Protein AF-X1JLI2-F1 (afdb_monomer_lite)

Organism: NCBI:txid412755

Sequence (62 aa):
IIAEMHKILSRAPSIKIEYISIVDAETLQTTDLIARQVLAAVAVRIGSARLIDNILVDAKKQ

InterPro domains:
  IPR003721 Pantoate-beta-alanine ligase [PF02569] (3-55)
  IPR042176 Pantoate-beta-alanine ligase, C-terminal domain [G3DSA:3.30.1300.10] (1-55)

Radius of gyration: 12.74 Å; chains: 1; bounding box: 31×21×32 Å

Structure (mmCIF, N/CA/C/O backbone):
data_AF-X1JLI2-F1
#
_entry.id   AF-X1JLI2-F1
#
loop_
_atom_site.group_PDB
_atom_site.id
_atom_site.type_symbol
_atom_site.label_atom_id
_atom_site.label_alt_id
_atom_site.label_comp_id
_atom_site.label_asym_id
_atom_site.label_entity_id
_atom_site.label_seq_id
_atom_site.pdbx_PDB_ins_code
_atom_site.Cartn_x
_atom_site.Cartn_y
_atom_site.Cartn_z
_atom_site.occupancy
_atom_site.B_iso_or_equiv
_atom_site.auth_seq_id
_atom_site.auth_comp_id
_atom_site.auth_asym_id
_atom_site.auth_atom_id
_atom_site.pdbx_PDB_model_num
ATOM 1 N N . ILE A 1 1 ? -10.307 1.982 -2.744 1.00 90.31 1 ILE A N 1
ATOM 2 C CA . ILE A 1 1 ? -9.033 2.643 -2.353 1.00 90.31 1 ILE A CA 1
ATOM 3 C C . ILE A 1 1 ? -7.836 1.924 -2.964 1.00 90.31 1 ILE A C 1
ATOM 5 O O . ILE A 1 1 ? -7.183 2.522 -3.805 1.00 90.31 1 ILE A O 1
ATOM 9 N N . ILE A 1 2 ? -7.599 0.645 -2.640 1.00 94.12 2 ILE A N 1
ATOM 10 C CA . ILE A 1 2 ? -6.471 -0.138 -3.190 1.00 94.12 2 ILE A CA 1
ATOM 11 C C . ILE A 1 2 ? -6.402 -0.074 -4.727 1.00 94.12 2 ILE A C 1
ATOM 13 O O . ILE A 1 2 ? -5.344 0.210 -5.277 1.00 94.12 2 ILE A O 1
ATOM 17 N N . ALA A 1 3 ? -7.533 -0.240 -5.423 1.00 96.19 3 ALA A N 1
ATOM 18 C CA . ALA A 1 3 ? -7.586 -0.129 -6.884 1.00 96.19 3 ALA A CA 1
ATOM 19 C C . ALA A 1 3 ? -7.120 1.244 -7.416 1.00 96.19 3 ALA A C 1
ATOM 21 O O . ALA A 1 3 ? -6.426 1.309 -8.429 1.00 96.19 3 ALA A O 1
ATOM 22 N N . GLU A 1 4 ? -7.441 2.338 -6.719 1.00 97.25 4 GLU A N 1
ATOM 23 C CA . GLU A 1 4 ? -7.007 3.681 -7.124 1.00 97.25 4 GLU A CA 1
ATOM 24 C C . GLU A 1 4 ? -5.516 3.895 -6.828 1.00 97.25 4 GLU A C 1
ATOM 26 O O . GLU A 1 4 ? -4.803 4.455 -7.657 1.00 97.25 4 GLU A O 1
ATOM 31 N N . MET A 1 5 ? -5.006 3.366 -5.709 1.00 96.69 5 MET A N 1
ATOM 32 C CA . MET A 1 5 ? -3.563 3.359 -5.428 1.00 96.69 5 MET A CA 1
ATOM 33 C C . MET A 1 5 ? -2.794 2.586 -6.509 1.00 96.69 5 MET A C 1
ATOM 35 O O . MET A 1 5 ? -1.800 3.088 -7.032 1.00 96.69 5 MET A O 1
ATOM 39 N N . HIS A 1 6 ? -3.294 1.411 -6.911 1.00 96.94 6 HIS A N 1
ATOM 40 C CA . HIS A 1 6 ? -2.748 0.644 -8.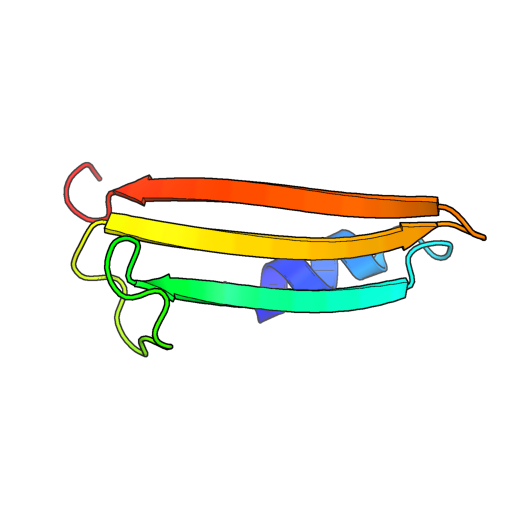034 1.00 96.94 6 HIS A CA 1
ATOM 41 C C . HIS A 1 6 ? -2.719 1.476 -9.317 1.00 96.94 6 HIS A C 1
ATOM 43 O O . HIS A 1 6 ? -1.685 1.544 -9.981 1.00 96.94 6 HIS A O 1
ATOM 49 N N . LYS A 1 7 ? -3.829 2.138 -9.658 1.00 97.62 7 LYS A N 1
ATOM 50 C CA . LYS A 1 7 ? -3.935 2.988 -10.850 1.00 97.62 7 LYS A CA 1
ATOM 51 C C . LYS A 1 7 ? -2.948 4.155 -10.829 1.00 97.62 7 LYS A C 1
ATOM 53 O O . LYS A 1 7 ? -2.388 4.471 -11.873 1.00 97.62 7 LYS A O 1
ATOM 58 N N . ILE A 1 8 ? -2.728 4.794 -9.678 1.00 97.00 8 ILE A N 1
ATOM 59 C CA . ILE A 1 8 ? -1.760 5.893 -9.531 1.00 97.00 8 ILE A CA 1
ATOM 60 C C . ILE A 1 8 ? -0.331 5.377 -9.716 1.00 97.00 8 ILE A C 1
ATOM 62 O O . ILE A 1 8 ? 0.399 5.915 -10.546 1.00 97.00 8 ILE A O 1
ATOM 66 N N . LEU A 1 9 ? 0.054 4.314 -9.004 1.00 96.06 9 LEU A N 1
ATOM 67 C CA . LEU A 1 9 ? 1.406 3.745 -9.081 1.00 96.06 9 LEU A CA 1
ATOM 68 C C . LEU A 1 9 ? 1.726 3.197 -10.478 1.00 96.06 9 LEU A C 1
ATOM 70 O O . LEU A 1 9 ? 2.849 3.344 -10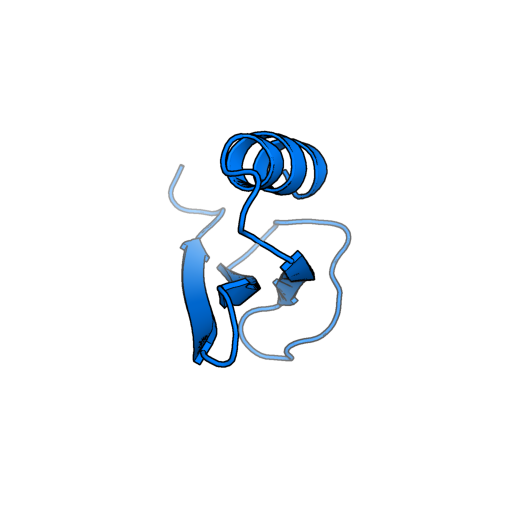.950 1.00 96.06 9 LEU A O 1
ATOM 74 N N . SER A 1 10 ? 0.726 2.652 -11.178 1.00 94.62 10 SER A N 1
ATOM 75 C CA . SER A 1 10 ? 0.882 2.139 -12.548 1.00 94.62 10 SER A CA 1
ATOM 76 C C . SER A 1 10 ? 1.172 3.231 -13.587 1.00 94.62 10 SER A C 1
ATOM 78 O O . SER A 1 10 ? 1.544 2.909 -14.712 1.00 94.62 10 SER A O 1
ATOM 80 N N . ARG A 1 11 ? 1.027 4.523 -13.248 1.00 96.19 11 ARG A N 1
ATOM 81 C CA . ARG A 1 11 ? 1.406 5.633 -14.147 1.00 96.19 11 ARG A CA 1
ATOM 82 C C . ARG A 1 11 ? 2.920 5.777 -14.297 1.00 96.19 11 ARG A C 1
ATOM 84 O O . ARG A 1 11 ? 3.366 6.397 -15.257 1.00 96.19 11 ARG A O 1
ATOM 91 N N . ALA A 1 12 ? 3.702 5.226 -13.369 1.00 93.75 12 ALA A N 1
ATOM 92 C CA . ALA A 1 12 ? 5.155 5.204 -13.445 1.00 93.75 12 ALA A CA 1
ATOM 93 C C . ALA A 1 12 ? 5.626 3.821 -13.948 1.00 93.75 12 ALA A C 1
ATOM 95 O O . ALA A 1 12 ? 5.633 2.862 -13.177 1.00 93.75 12 ALA A O 1
ATOM 96 N N . PRO A 1 13 ? 6.045 3.687 -15.220 1.00 89.06 13 PRO A N 1
ATOM 97 C CA . PRO A 1 13 ? 6.299 2.382 -15.843 1.00 89.06 13 PRO A CA 1
ATOM 98 C C .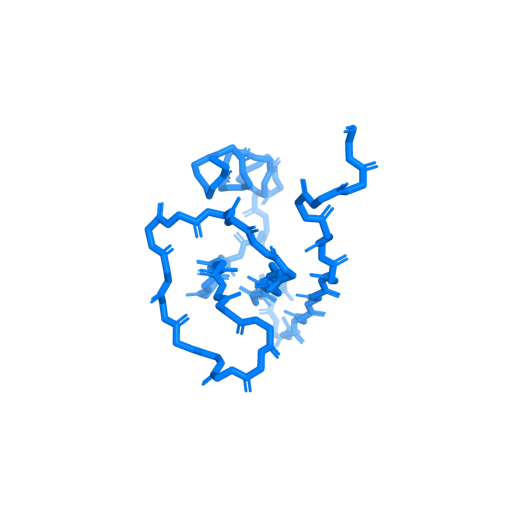 PRO A 1 13 ? 7.492 1.611 -15.252 1.00 89.06 13 PRO A C 1
ATOM 100 O O . PRO A 1 13 ? 7.607 0.408 -15.459 1.00 89.06 13 PRO A O 1
ATOM 103 N N . SER A 1 14 ? 8.384 2.278 -14.516 1.00 94.56 14 SER A N 1
ATOM 104 C CA . SER A 1 14 ? 9.532 1.656 -13.841 1.00 94.56 14 SER A CA 1
ATOM 105 C C . SER A 1 14 ? 9.190 1.019 -12.489 1.00 94.56 14 SER A C 1
ATOM 107 O O . SER A 1 14 ? 10.043 0.351 -11.901 1.00 94.56 14 SER A O 1
ATOM 109 N N . ILE A 1 15 ? 7.971 1.233 -11.983 1.00 96.75 15 ILE A N 1
ATOM 110 C CA . ILE A 1 15 ? 7.525 0.733 -10.684 1.00 96.75 15 ILE A CA 1
ATOM 111 C C . ILE A 1 15 ? 7.002 -0.698 -10.825 1.00 96.75 15 ILE A C 1
ATOM 113 O O . ILE A 1 15 ? 6.053 -0.964 -11.558 1.00 96.75 15 ILE A O 1
ATOM 117 N N . LYS A 1 16 ? 7.561 -1.619 -10.034 1.00 97.50 16 LYS A N 1
ATOM 118 C CA . LYS A 1 16 ? 6.985 -2.948 -9.794 1.00 97.50 16 LYS A CA 1
ATOM 119 C C . LYS A 1 16 ? 6.354 -2.985 -8.406 1.00 97.50 16 LYS A C 1
ATOM 121 O O . LYS A 1 16 ? 7.066 -2.916 -7.407 1.00 97.50 16 LYS A O 1
ATOM 126 N N . ILE A 1 17 ? 5.032 -3.105 -8.344 1.00 97.69 17 ILE A N 1
ATOM 127 C CA . ILE A 1 17 ? 4.289 -3.199 -7.081 1.00 97.69 17 ILE A CA 1
ATOM 128 C C . ILE A 1 17 ? 4.507 -4.592 -6.476 1.00 97.69 17 ILE A C 1
ATOM 130 O O . ILE A 1 17 ? 4.266 -5.595 -7.146 1.00 97.69 17 ILE A O 1
ATOM 134 N N . GLU A 1 18 ? 4.976 -4.657 -5.227 1.00 98.00 18 GLU A N 1
ATOM 135 C CA . GLU A 1 18 ? 5.035 -5.907 -4.454 1.00 98.00 18 GLU A CA 1
ATOM 136 C C . GLU A 1 18 ? 3.735 -6.122 -3.679 1.00 98.00 18 GLU A C 1
ATOM 138 O O . GLU A 1 18 ? 3.147 -7.197 -3.754 1.00 98.00 18 GLU A O 1
ATOM 143 N N . TYR A 1 19 ? 3.267 -5.093 -2.967 1.00 97.38 19 TYR A N 1
ATOM 144 C CA . TYR A 1 19 ? 1.955 -5.104 -2.330 1.00 97.38 19 TYR A CA 1
ATOM 145 C C . TYR A 1 19 ? 1.407 -3.690 -2.142 1.00 97.38 19 TYR A C 1
ATOM 147 O O . TYR A 1 19 ? 2.156 -2.720 -2.009 1.00 97.38 19 TYR A O 1
ATOM 155 N N . ILE A 1 20 ? 0.081 -3.613 -2.060 1.00 97.62 20 ILE A N 1
ATOM 156 C CA . ILE A 1 20 ? -0.666 -2.500 -1.479 1.00 97.62 20 ILE A CA 1
ATOM 157 C C . ILE A 1 20 ? -1.620 -3.118 -0.467 1.00 97.62 20 ILE A C 1
ATOM 159 O O . ILE A 1 20 ? -2.349 -4.048 -0.806 1.00 97.62 20 ILE A O 1
ATOM 163 N N . SER A 1 21 ? -1.604 -2.623 0.763 1.00 96.44 21 SER A N 1
ATOM 164 C CA . SER A 1 21 ? -2.406 -3.174 1.846 1.00 96.44 21 SER A CA 1
ATOM 165 C C . SER A 1 21 ? -3.053 -2.066 2.659 1.00 96.44 21 SER A C 1
ATOM 167 O O . SER A 1 21 ? -2.445 -1.024 2.899 1.00 96.44 21 SER A O 1
ATOM 169 N N . ILE A 1 22 ? -4.291 -2.299 3.083 1.00 96.06 22 ILE A N 1
ATOM 170 C CA . ILE A 1 22 ? -4.964 -1.49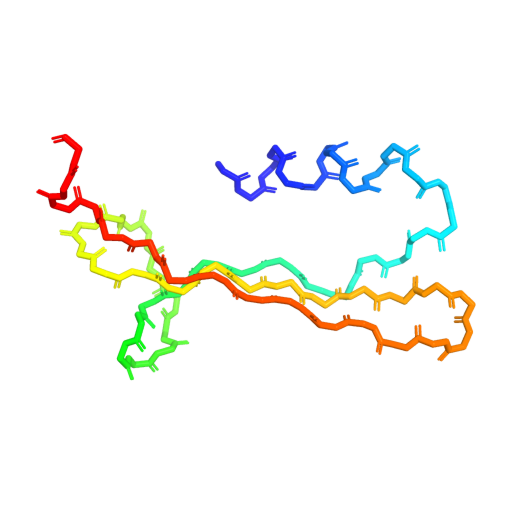9 4.102 1.00 96.06 22 ILE A CA 1
ATOM 171 C C . ILE A 1 22 ? -5.321 -2.473 5.208 1.00 96.06 22 ILE A C 1
ATOM 173 O O . ILE A 1 22 ? -6.093 -3.408 4.996 1.00 96.06 22 ILE A O 1
ATOM 177 N N . VAL A 1 23 ? -4.708 -2.274 6.364 1.00 95.75 23 VAL A N 1
ATOM 178 C CA . VAL A 1 23 ? -4.858 -3.155 7.517 1.00 95.75 23 VAL A CA 1
ATOM 179 C C . VAL A 1 23 ? -5.287 -2.355 8.720 1.00 95.75 23 VAL A C 1
ATOM 181 O O . VAL A 1 23 ? -5.119 -1.136 8.795 1.00 95.75 23 VAL A O 1
ATOM 184 N N . ASP A 1 24 ? -5.823 -3.076 9.681 1.00 95.38 24 ASP A N 1
ATOM 185 C CA . ASP A 1 24 ? -5.968 -2.572 11.022 1.00 95.38 24 ASP A CA 1
ATOM 186 C C . ASP A 1 24 ? -4.644 -2.004 11.564 1.00 95.38 24 ASP A C 1
ATOM 188 O O . ASP A 1 24 ? -3.604 -2.657 11.460 1.00 95.38 24 ASP A O 1
ATOM 192 N N . ALA A 1 25 ? -4.663 -0.793 12.128 1.00 95.06 25 ALA A N 1
ATOM 193 C CA . ALA A 1 25 ? -3.433 -0.138 12.575 1.00 95.06 25 ALA A CA 1
ATOM 194 C C . ALA A 1 25 ? -2.776 -0.817 13.790 1.00 95.06 25 ALA A C 1
ATOM 196 O O . ALA A 1 25 ? -1.569 -0.676 13.975 1.00 95.06 25 ALA A O 1
ATOM 197 N N . GLU A 1 26 ? -3.543 -1.544 14.608 1.00 94.31 26 GLU A N 1
ATOM 198 C CA . GLU A 1 26 ? -3.035 -2.201 15.817 1.00 94.31 26 GLU A CA 1
ATOM 199 C C . GLU A 1 26 ? -2.677 -3.662 15.553 1.00 94.31 26 GLU A C 1
ATOM 201 O O . GLU A 1 26 ? -1.618 -4.128 15.968 1.00 94.31 26 GLU A O 1
ATOM 206 N N . THR A 1 27 ? -3.559 -4.397 14.868 1.00 95.31 27 THR A N 1
ATOM 207 C CA . THR A 1 27 ? -3.387 -5.847 14.683 1.00 95.31 27 THR A CA 1
ATOM 208 C C . THR A 1 27 ? -2.648 -6.209 13.400 1.00 95.31 27 THR A C 1
ATOM 210 O O . THR A 1 27 ? -2.221 -7.354 13.254 1.00 95.31 27 THR A O 1
ATOM 213 N N . LEU A 1 28 ? -2.511 -5.263 12.461 1.00 95.38 28 LEU A N 1
ATOM 214 C CA . LEU A 1 28 ? -1.991 -5.478 11.104 1.00 95.38 28 LEU A CA 1
ATOM 215 C C . LEU A 1 28 ? -2.752 -6.551 10.309 1.00 95.38 28 LEU A C 1
ATOM 217 O O . LEU A 1 28 ? -2.266 -7.039 9.287 1.00 95.38 28 LEU A O 1
ATOM 221 N N . GLN A 1 29 ? -3.956 -6.913 10.754 1.00 94.94 29 GLN A N 1
ATOM 222 C CA . GLN A 1 29 ? -4.822 -7.844 10.046 1.00 94.94 29 GLN A CA 1
ATOM 223 C C . GLN A 1 29 ? -5.608 -7.120 8.956 1.00 94.94 29 GLN A C 1
ATOM 225 O O . GLN A 1 29 ? -5.946 -5.939 9.074 1.00 94.94 29 GLN A O 1
ATOM 230 N N . THR A 1 30 ? -5.906 -7.842 7.878 1.00 92.31 30 THR A N 1
ATOM 231 C CA . THR A 1 30 ? -6.772 -7.346 6.808 1.00 92.31 30 THR A CA 1
ATOM 232 C C . THR A 1 30 ? -8.134 -6.967 7.378 1.00 92.31 30 THR A C 1
ATOM 234 O O . THR A 1 30 ? -8.699 -7.697 8.190 1.00 92.31 30 THR A O 1
ATOM 237 N N . THR A 1 31 ? -8.656 -5.824 6.942 1.00 90.12 31 THR A N 1
ATOM 238 C CA . THR A 1 31 ? -9.991 -5.358 7.309 1.00 90.12 31 THR A CA 1
ATOM 239 C C . THR A 1 31 ? -10.765 -4.970 6.058 1.00 90.12 31 THR A C 1
ATOM 241 O O . THR A 1 31 ? -10.243 -4.267 5.191 1.00 90.12 31 THR A O 1
ATOM 244 N N . ASP A 1 32 ? -12.021 -5.401 5.979 1.00 87.75 32 ASP A N 1
ATOM 245 C CA . ASP A 1 32 ? -12.930 -5.027 4.892 1.00 87.75 32 ASP A CA 1
ATOM 246 C C . ASP A 1 32 ? -13.580 -3.655 5.130 1.00 87.75 32 ASP A C 1
ATOM 248 O O . ASP A 1 32 ? -14.097 -3.031 4.202 1.00 87.75 32 ASP A O 1
ATOM 252 N N . LEU A 1 33 ? -13.538 -3.161 6.374 1.00 86.94 33 LEU A N 1
ATOM 253 C CA . LEU A 1 33 ? -14.170 -1.913 6.787 1.00 86.94 33 LEU A CA 1
ATOM 254 C C . LEU A 1 33 ? -13.169 -0.972 7.462 1.00 86.94 33 LEU A C 1
ATOM 256 O O . LEU A 1 33 ? -12.530 -1.299 8.464 1.00 86.94 33 LEU A O 1
ATOM 260 N N . ILE A 1 34 ? -13.099 0.256 6.951 1.00 88.44 34 ILE A N 1
ATO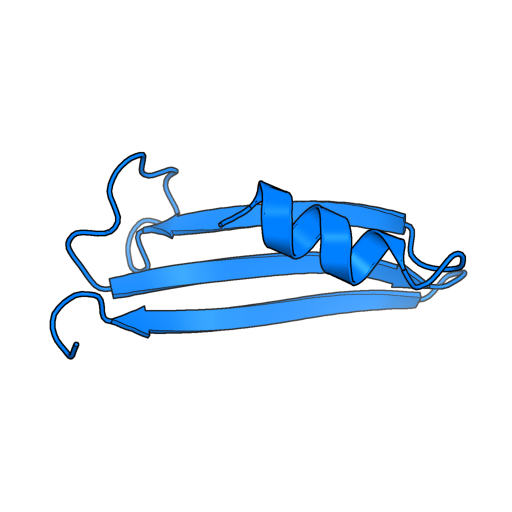M 261 C CA . ILE A 1 34 ? -12.315 1.347 7.537 1.00 88.44 34 ILE A CA 1
ATOM 262 C C . ILE A 1 34 ? -13.209 2.081 8.550 1.00 88.44 34 ILE A C 1
ATOM 264 O O . ILE A 1 34 ? -13.785 3.120 8.253 1.00 88.44 34 ILE A O 1
ATOM 268 N N . ALA A 1 35 ? -13.392 1.488 9.735 1.00 83.25 35 ALA A N 1
ATOM 269 C CA . ALA A 1 35 ? -14.229 2.041 10.817 1.00 83.25 35 ALA A CA 1
ATOM 270 C C . ALA A 1 35 ? -13.425 2.741 11.930 1.00 83.25 35 ALA A C 1
ATOM 272 O O . ALA A 1 35 ? -13.983 3.399 12.813 1.00 83.25 35 ALA A O 1
ATOM 273 N N . ARG A 1 36 ? -12.105 2.556 11.927 1.00 87.88 36 ARG A N 1
ATOM 274 C CA . ARG A 1 36 ? -11.172 3.082 12.924 1.00 87.88 36 ARG A CA 1
ATOM 275 C C . ARG A 1 36 ? -9.843 3.428 12.265 1.00 87.88 36 ARG A C 1
ATOM 277 O O . ARG A 1 36 ? -9.768 3.510 11.040 1.00 87.88 36 ARG A O 1
ATOM 284 N N . GLN A 1 37 ? -8.814 3.641 13.077 1.00 94.56 37 GLN A N 1
ATOM 285 C CA . GLN A 1 37 ? -7.470 3.858 12.575 1.00 94.56 37 GLN A CA 1
ATOM 286 C C . GLN A 1 37 ? -6.990 2.646 11.762 1.00 94.56 37 GLN A C 1
ATOM 288 O O . GLN A 1 37 ? -7.019 1.512 12.238 1.00 94.56 37 GLN A O 1
ATOM 293 N N . VAL A 1 38 ? -6.552 2.902 10.534 1.00 96.12 38 VAL A N 1
ATOM 294 C CA . VAL A 1 38 ? -5.974 1.905 9.630 1.00 96.12 38 VAL A CA 1
ATOM 295 C C . VAL A 1 38 ? -4.584 2.344 9.193 1.00 96.12 38 VAL A C 1
ATOM 297 O O . VAL A 1 38 ? -4.274 3.537 9.154 1.00 96.12 38 VAL A O 1
ATOM 300 N N . LEU A 1 39 ? -3.750 1.371 8.847 1.00 96.56 39 LEU A N 1
ATOM 301 C CA . LEU A 1 39 ? -2.459 1.586 8.215 1.00 96.56 39 LEU A CA 1
ATOM 302 C C . LEU A 1 39 ? -2.589 1.250 6.728 1.00 96.56 39 LEU A C 1
ATOM 304 O O . LEU A 1 39 ? -2.836 0.099 6.364 1.00 96.56 39 LEU A O 1
ATOM 308 N N . ALA A 1 40 ? -2.419 2.249 5.866 1.00 96.62 40 ALA A N 1
ATOM 309 C CA . ALA A 1 40 ? -2.271 2.028 4.434 1.00 96.62 40 ALA A CA 1
ATOM 310 C C . ALA A 1 40 ? -0.780 1.892 4.127 1.00 96.62 40 ALA A C 1
ATOM 312 O O . ALA A 1 40 ? -0.031 2.844 4.324 1.00 96.62 40 ALA A O 1
ATOM 313 N N . ALA A 1 41 ? -0.352 0.719 3.673 1.00 97.44 41 ALA A N 1
ATOM 314 C CA . ALA A 1 41 ? 1.044 0.395 3.409 1.00 97.44 41 ALA A CA 1
ATOM 315 C C . ALA A 1 41 ? 1.251 -0.021 1.950 1.00 97.44 41 ALA A C 1
ATOM 317 O O . ALA A 1 41 ? 0.406 -0.681 1.338 1.00 97.44 41 ALA A O 1
ATOM 318 N N . VAL A 1 42 ? 2.409 0.330 1.401 1.00 98.12 42 VAL A N 1
ATOM 319 C CA . VAL A 1 42 ? 2.829 -0.040 0.052 1.00 98.12 42 VAL A CA 1
ATOM 320 C C . VAL A 1 42 ? 4.289 -0.476 0.054 1.00 98.12 42 VAL A C 1
ATOM 322 O O . VAL A 1 42 ? 5.128 0.102 0.744 1.00 98.12 42 VAL A O 1
ATOM 325 N N . ALA A 1 43 ? 4.604 -1.478 -0.763 1.00 98.31 43 ALA A N 1
ATOM 326 C CA . ALA A 1 43 ? 5.973 -1.784 -1.149 1.00 98.31 43 ALA A CA 1
ATOM 327 C C . ALA A 1 43 ? 6.094 -1.846 -2.670 1.00 98.31 43 ALA A C 1
ATOM 329 O O . ALA A 1 43 ? 5.295 -2.495 -3.353 1.00 98.31 43 ALA A O 1
ATOM 330 N N . VAL A 1 44 ? 7.126 -1.192 -3.194 1.00 98.31 44 VAL A N 1
ATOM 331 C CA . VAL A 1 44 ? 7.443 -1.177 -4.622 1.00 98.31 44 VAL A CA 1
ATOM 332 C C . VAL A 1 44 ? 8.931 -1.393 -4.868 1.00 98.31 44 VAL A C 1
ATOM 334 O O . VAL A 1 44 ? 9.771 -1.165 -3.996 1.00 98.31 44 VAL A O 1
ATOM 337 N N . ARG A 1 45 ? 9.272 -1.784 -6.095 1.00 98.00 45 ARG A N 1
ATOM 338 C CA . ARG A 1 45 ? 10.643 -1.779 -6.605 1.00 98.00 45 ARG A CA 1
ATOM 339 C C . ARG A 1 45 ? 10.806 -0.812 -7.763 1.00 98.00 45 ARG A C 1
ATOM 341 O O . ARG A 1 45 ? 9.949 -0.759 -8.641 1.00 98.00 45 ARG A O 1
ATOM 348 N N . ILE A 1 46 ? 11.938 -0.113 -7.769 1.00 96.44 46 ILE A N 1
ATOM 349 C CA . ILE A 1 46 ? 12.409 0.732 -8.869 1.00 96.44 46 ILE A CA 1
ATOM 350 C C . ILE A 1 46 ? 13.838 0.284 -9.180 1.00 96.44 46 ILE A C 1
ATOM 352 O O . ILE A 1 46 ? 14.766 0.538 -8.411 1.00 96.44 46 ILE A O 1
ATOM 356 N N . GLY A 1 47 ? 14.013 -0.459 -10.274 1.00 94.31 47 GLY A N 1
ATOM 357 C CA . GLY A 1 47 ? 15.261 -1.188 -10.517 1.00 94.31 47 GLY A CA 1
ATOM 358 C C . GLY A 1 47 ? 15.545 -2.191 -9.389 1.00 94.31 47 GLY A C 1
ATOM 359 O O . GLY A 1 47 ? 14.699 -3.025 -9.063 1.00 94.31 47 GLY A O 1
ATOM 360 N N . SER A 1 48 ? 16.729 -2.108 -8.778 1.00 96.75 48 SER A N 1
ATOM 361 C CA . SER A 1 48 ? 17.117 -2.940 -7.628 1.00 96.75 48 SER A CA 1
ATOM 362 C C . SER A 1 48 ? 16.633 -2.391 -6.281 1.00 96.75 48 SER A C 1
ATOM 364 O O . SER A 1 48 ? 16.534 -3.153 -5.315 1.00 96.75 48 SER A O 1
ATOM 366 N N . ALA A 1 49 ? 16.307 -1.096 -6.209 1.00 97.88 49 ALA A N 1
ATOM 367 C CA . ALA A 1 49 ? 15.884 -0.449 -4.978 1.00 97.88 49 ALA A CA 1
ATOM 368 C C . ALA A 1 49 ? 14.469 -0.892 -4.595 1.00 97.88 49 ALA A C 1
ATOM 370 O O . ALA A 1 49 ? 13.560 -0.912 -5.428 1.00 97.88 49 ALA A O 1
ATOM 371 N N . ARG A 1 50 ? 14.286 -1.233 -3.317 1.00 98.25 50 ARG A N 1
ATOM 372 C CA . ARG A 1 50 ? 12.986 -1.542 -2.720 1.00 98.25 50 ARG A CA 1
ATOM 373 C C . ARG A 1 50 ? 12.580 -0.389 -1.815 1.00 98.25 50 ARG A C 1
A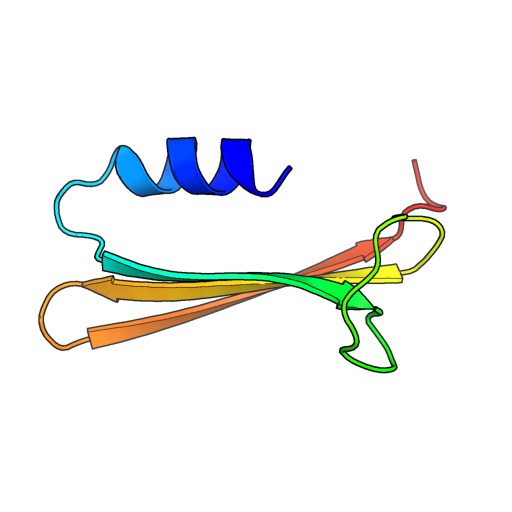TOM 375 O O . ARG A 1 50 ? 13.297 -0.087 -0.866 1.00 98.25 50 ARG A O 1
ATOM 382 N N . LEU A 1 51 ? 11.442 0.223 -2.111 1.00 98.19 51 LEU A N 1
ATOM 383 C CA . LEU A 1 51 ? 10.884 1.330 -1.346 1.00 98.19 51 LEU A CA 1
ATOM 384 C C . LEU A 1 51 ? 9.627 0.853 -0.626 1.00 98.19 51 LEU A C 1
ATOM 386 O O . LEU A 1 51 ? 8.830 0.097 -1.186 1.00 98.19 51 LEU A O 1
ATOM 390 N N . ILE A 1 52 ? 9.473 1.296 0.614 1.00 98.31 52 ILE A N 1
ATOM 391 C CA . ILE A 1 52 ? 8.254 1.122 1.395 1.00 98.31 52 ILE A CA 1
ATOM 392 C C . ILE A 1 52 ? 7.748 2.495 1.802 1.00 98.31 52 ILE A C 1
ATOM 394 O O . ILE A 1 52 ? 8.547 3.409 2.003 1.00 98.31 52 ILE A O 1
ATOM 398 N N . ASP A 1 53 ? 6.438 2.614 1.928 1.00 98.06 53 ASP A N 1
ATOM 399 C CA . ASP A 1 53 ? 5.805 3.762 2.558 1.00 98.06 53 ASP A CA 1
ATOM 400 C C . ASP A 1 53 ? 4.520 3.304 3.246 1.00 98.06 53 ASP A C 1
ATOM 402 O O . ASP A 1 53 ? 3.884 2.325 2.834 1.00 98.06 53 ASP A O 1
ATOM 406 N N . ASN A 1 54 ? 4.148 3.994 4.313 1.00 97.38 54 ASN A N 1
ATOM 407 C CA . ASN A 1 54 ? 2.936 3.726 5.054 1.00 97.38 54 ASN A CA 1
ATOM 408 C C . ASN A 1 54 ? 2.394 4.997 5.705 1.00 97.38 54 ASN A C 1
ATOM 410 O O . ASN A 1 54 ? 3.139 5.795 6.267 1.00 97.38 54 ASN A O 1
ATOM 414 N N . ILE A 1 55 ? 1.072 5.139 5.708 1.00 96.38 55 ILE A N 1
ATOM 415 C CA . ILE A 1 55 ? 0.379 6.240 6.379 1.00 96.38 55 ILE A CA 1
ATOM 416 C C . ILE A 1 55 ? -0.677 5.701 7.340 1.00 96.38 55 ILE A C 1
ATOM 418 O O . ILE A 1 55 ? -1.383 4.737 7.034 1.00 96.38 55 ILE A O 1
ATOM 422 N N . LEU A 1 56 ? -0.790 6.337 8.506 1.00 95.94 56 LEU A N 1
ATOM 423 C CA . LEU A 1 56 ? -1.899 6.115 9.431 1.00 95.94 56 LEU A CA 1
ATOM 424 C C . LEU A 1 56 ? -3.070 7.007 9.027 1.00 95.94 56 LEU A C 1
ATOM 426 O O . LEU A 1 56 ? -2.909 8.215 8.854 1.00 95.94 56 LEU A O 1
ATOM 430 N N . VAL A 1 57 ? -4.252 6.413 8.907 1.00 93.75 57 VAL A N 1
ATOM 431 C CA . VAL A 1 57 ? -5.486 7.106 8.533 1.00 93.75 57 VAL A CA 1
ATOM 432 C C . VAL A 1 57 ? -6.518 6.872 9.623 1.00 93.75 57 VAL A C 1
ATOM 434 O O . VAL A 1 57 ? -6.803 5.728 9.963 1.00 93.75 57 VAL A O 1
ATOM 437 N N . ASP A 1 58 ? -7.080 7.946 10.173 1.00 91.62 58 ASP A N 1
ATOM 438 C CA . ASP A 1 58 ? -8.150 7.876 11.169 1.00 91.62 58 ASP A CA 1
ATOM 439 C C . ASP A 1 58 ? -9.506 8.149 10.510 1.00 91.62 58 ASP A C 1
ATOM 441 O O . ASP A 1 58 ? -9.812 9.279 10.127 1.00 91.62 58 ASP A O 1
ATOM 445 N N . ALA A 1 59 ? -10.320 7.100 10.388 1.00 81.50 59 ALA A N 1
ATOM 446 C CA . ALA A 1 59 ? -11.649 7.162 9.785 1.00 81.50 59 ALA A CA 1
ATOM 447 C C . ALA A 1 59 ? -12.656 8.006 10.585 1.00 81.50 59 ALA A C 1
ATOM 449 O O . ALA A 1 59 ? -13.672 8.421 10.039 1.00 81.50 59 ALA A O 1
ATOM 450 N N . LYS A 1 60 ? -12.402 8.253 11.879 1.00 74.50 60 LYS A N 1
ATOM 451 C CA . LYS A 1 60 ? -13.330 8.985 12.756 1.00 74.50 60 LYS A CA 1
ATOM 452 C C . LYS A 1 60 ? -13.159 10.503 12.702 1.00 74.50 60 LYS A C 1
ATOM 454 O O . LYS A 1 60 ? -13.939 11.213 13.327 1.00 74.50 60 LYS A O 1
ATOM 459 N N . LYS A 1 61 ? -12.131 10.998 12.010 1.00 58.00 61 LYS A N 1
ATOM 460 C CA . LYS A 1 61 ? -11.795 12.428 11.927 1.00 58.00 61 LYS A CA 1
ATOM 461 C C . LYS A 1 61 ? -12.166 13.076 10.587 1.00 58.00 61 LYS A C 1
ATOM 463 O O . LYS A 1 61 ? -11.587 14.108 10.252 1.00 58.00 61 LYS A O 1
ATOM 468 N N . GLN A 1 62 ? -13.088 12.480 9.829 1.00 50.50 62 GLN A N 1
ATOM 469 C CA . GLN A 1 62 ? -13.660 13.105 8.631 1.00 50.50 62 GLN A CA 1
ATOM 470 C C . GLN A 1 62 ? -14.923 13.892 8.958 1.00 50.50 62 GLN A C 1
ATOM 472 O O . GLN A 1 62 ? -15.764 13.357 9.714 1.00 50.50 62 GLN A O 1
#

Secondary structure (DSSP, 8-state):
-HHHHHHHHTTSTTEEEEEEEEEETTT--B-S--SSEEEEEEEEEETTEEEEEEEEEEGGG-

Foldseek 3Di:
DQVVVVVVQVVDVQKDWPDWAKAQPPPRHHDPDLPAKIKTKTWIDRPPDIDIDIDIDGPVPD

pLDDT: mean 93.26, std 8.43, range [50.5, 98.31]